Protein AF-A0A8S4QXW1-F1 (afdb_monomer_lite)

Organism: NCBI:txid348720

Secondary structure (DSSP, 8-state):
-PPPPPHHHHHHHHHHHHHHHHHH--TTHHHHHHHHHHHHHHHHHHHHHHHHS-TTS-HHHHHTT-

Radius of gyration: 16.5 Å; chains: 1; bounding box: 42×25×37 Å

Sequence (66 aa):
TLAPWGPVARALFKELSNRVIESTGDPRAGSYLGQRLSLAIQRGNAASILGTVPRCGGFEDVLDFI

Structure (mmCIF, N/CA/C/O backbone):
data_AF-A0A8S4QXW1-F1
#
_entry.id   AF-A0A8S4QXW1-F1
#
loop_
_atom_site.group_PDB
_atom_site.id
_atom_site.type_symbo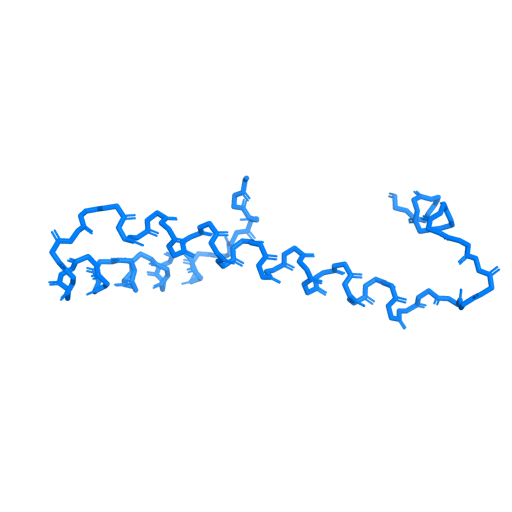l
_atom_site.label_atom_id
_atom_site.label_alt_id
_atom_site.label_comp_id
_atom_site.label_asym_id
_atom_site.label_entity_id
_atom_site.label_seq_id
_atom_site.pdbx_PDB_ins_code
_atom_site.Cartn_x
_atom_site.Cartn_y
_atom_site.Cartn_z
_atom_site.occupancy
_atom_site.B_iso_or_equiv
_atom_site.auth_seq_id
_atom_site.auth_comp_id
_atom_site.auth_asym_id
_atom_site.auth_atom_id
_atom_site.pdbx_PDB_model_num
ATOM 1 N N . THR A 1 1 ? 7.797 -6.031 4.098 1.00 51.19 1 THR A N 1
ATOM 2 C CA . THR A 1 1 ? 7.997 -4.571 4.224 1.00 51.19 1 THR A CA 1
ATOM 3 C C . THR A 1 1 ? 7.016 -3.868 3.304 1.00 51.19 1 THR A C 1
ATOM 5 O O . THR A 1 1 ? 6.834 -4.318 2.180 1.00 51.19 1 THR A O 1
ATOM 8 N N . LEU A 1 2 ? 6.311 -2.836 3.782 1.00 62.34 2 LEU A N 1
ATOM 9 C CA . LEU A 1 2 ? 5.562 -1.947 2.885 1.00 62.34 2 LEU A CA 1
ATOM 10 C C . LEU A 1 2 ? 6.602 -1.077 2.157 1.00 62.34 2 LEU A C 1
ATOM 12 O O . LEU A 1 2 ? 7.557 -0.631 2.793 1.00 62.34 2 LEU A O 1
ATOM 16 N N . ALA A 1 3 ? 6.453 -0.859 0.849 1.00 64.62 3 ALA A N 1
ATOM 17 C CA . ALA A 1 3 ? 7.286 0.101 0.114 1.00 64.62 3 ALA A CA 1
ATOM 18 C C . ALA A 1 3 ? 7.218 1.507 0.772 1.00 64.62 3 ALA A C 1
ATOM 20 O O . ALA A 1 3 ? 6.301 1.763 1.556 1.00 64.62 3 ALA A O 1
ATOM 21 N N . PRO A 1 4 ? 8.133 2.450 0.489 1.00 76.38 4 PRO A N 1
ATOM 22 C CA . PRO A 1 4 ? 7.972 3.825 0.956 1.00 76.38 4 PRO A CA 1
ATOM 23 C C . PRO A 1 4 ? 6.799 4.493 0.224 1.00 76.38 4 PRO A C 1
ATOM 25 O O . PRO A 1 4 ? 6.797 4.615 -0.997 1.00 76.38 4 PRO A O 1
ATOM 28 N N . TRP A 1 5 ? 5.755 4.876 0.964 1.00 86.81 5 TRP A N 1
ATOM 29 C CA . TRP A 1 5 ? 4.550 5.504 0.401 1.00 86.81 5 TRP A CA 1
ATOM 30 C C . TRP A 1 5 ? 4.593 7.007 0.655 1.00 86.81 5 TRP A C 1
ATOM 32 O O . TRP A 1 5 ? 5.001 7.441 1.731 1.00 86.81 5 TRP A O 1
ATOM 42 N N . GLY A 1 6 ? 4.124 7.810 -0.298 1.00 92.38 6 GLY A N 1
ATOM 43 C CA . GLY A 1 6 ? 3.925 9.243 -0.076 1.00 92.38 6 GLY A CA 1
ATOM 44 C C . GLY A 1 6 ? 2.853 9.526 0.994 1.00 92.38 6 GLY A C 1
ATOM 45 O O . GLY A 1 6 ? 2.035 8.653 1.299 1.00 92.38 6 GLY A O 1
ATOM 46 N N . PRO A 1 7 ? 2.809 10.743 1.566 1.00 94.25 7 PRO A N 1
ATOM 47 C CA . PRO A 1 7 ? 1.837 11.106 2.603 1.00 94.25 7 PRO A CA 1
ATOM 48 C C . PRO A 1 7 ? 0.380 10.914 2.156 1.00 94.25 7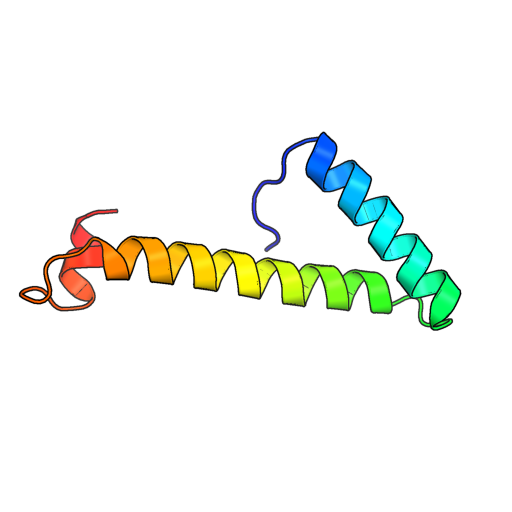 PRO A C 1
ATOM 50 O O . PRO A 1 7 ? -0.418 10.378 2.921 1.00 94.25 7 PRO A O 1
ATOM 53 N N . VAL A 1 8 ? 0.058 11.253 0.904 1.00 95.56 8 VAL A N 1
ATOM 54 C CA . VAL A 1 8 ? -1.283 11.065 0.325 1.00 95.56 8 VAL A CA 1
ATOM 55 C C . VAL A 1 8 ? -1.646 9.581 0.222 1.00 95.56 8 VAL A C 1
ATOM 57 O O . VAL A 1 8 ? -2.720 9.173 0.652 1.00 95.56 8 VAL A O 1
ATOM 60 N N . ALA A 1 9 ? -0.725 8.750 -0.272 1.00 92.88 9 ALA A N 1
ATOM 61 C CA . ALA A 1 9 ? -0.940 7.309 -0.385 1.00 92.88 9 ALA A CA 1
ATOM 62 C C . ALA A 1 9 ? -1.137 6.648 0.988 1.00 92.88 9 ALA A C 1
ATOM 64 O O . ALA A 1 9 ? -1.984 5.769 1.134 1.00 92.88 9 ALA A O 1
ATOM 65 N N . ARG A 1 10 ? -0.405 7.099 2.016 1.00 93.38 10 ARG A N 1
ATOM 66 C CA . ARG A 1 10 ? -0.596 6.633 3.400 1.00 93.38 10 ARG A CA 1
ATOM 67 C C . ARG A 1 10 ? -1.965 7.017 3.961 1.00 93.38 10 ARG A C 1
ATOM 69 O O . ARG A 1 10 ? -2.591 6.191 4.620 1.00 93.38 10 ARG A O 1
ATOM 76 N N . ALA A 1 11 ? -2.424 8.243 3.706 1.00 96.25 11 ALA A N 1
ATOM 77 C CA . ALA A 1 11 ? -3.743 8.695 4.145 1.00 96.25 11 ALA A CA 1
ATOM 78 C C . ALA A 1 11 ? -4.858 7.864 3.493 1.00 96.25 11 ALA A C 1
ATOM 80 O O . ALA A 1 11 ? -5.707 7.319 4.198 1.00 96.25 11 ALA A O 1
ATOM 81 N N . LEU A 1 12 ? -4.782 7.676 2.173 1.00 96.19 12 LEU A N 1
ATOM 82 C CA . LEU A 1 12 ? -5.723 6.846 1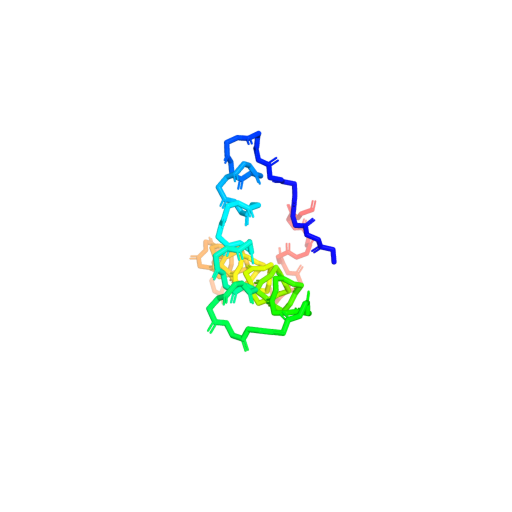.423 1.00 96.19 12 LEU A CA 1
ATOM 83 C C . LEU A 1 12 ? -5.727 5.393 1.917 1.00 96.19 12 LEU A C 1
ATOM 85 O O . LEU A 1 12 ? -6.786 4.808 2.126 1.00 96.19 12 LEU A O 1
ATOM 89 N N . PHE A 1 13 ? -4.547 4.810 2.144 1.00 95.56 13 PHE A N 1
ATOM 90 C CA . PHE A 1 13 ? -4.435 3.449 2.667 1.00 95.56 13 PHE A CA 1
ATOM 91 C C . PHE A 1 13 ? -5.138 3.283 4.005 1.00 95.56 13 PHE A C 1
ATOM 93 O O . PHE A 1 13 ? -5.84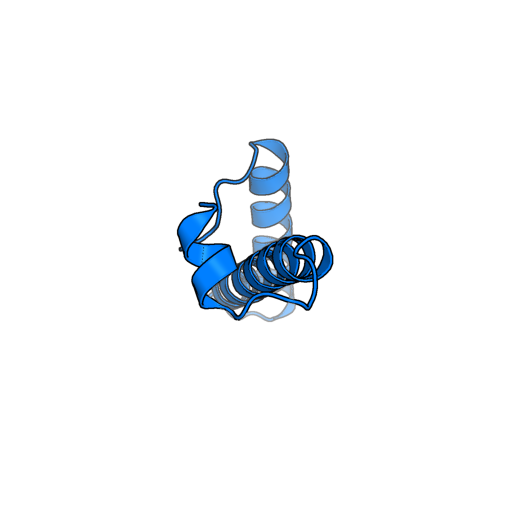9 2.304 4.211 1.00 95.56 13 PHE A O 1
ATOM 100 N N . LYS A 1 14 ? -4.932 4.239 4.915 1.00 95.81 14 LYS A N 1
ATOM 101 C CA . LYS A 1 14 ? -5.540 4.213 6.242 1.00 95.81 14 LYS A CA 1
ATOM 102 C C . LYS A 1 14 ? -7.063 4.253 6.141 1.00 95.81 14 LYS A C 1
ATOM 104 O O . LYS A 1 14 ? -7.729 3.476 6.817 1.00 95.81 14 LYS A O 1
ATOM 109 N N . GLU A 1 15 ? -7.603 5.109 5.278 1.00 98.06 15 GLU A N 1
ATOM 110 C CA . GLU A 1 15 ? -9.046 5.187 5.052 1.00 98.06 15 GLU A CA 1
ATOM 111 C C . GLU A 1 15 ? -9.608 3.871 4.493 1.00 98.06 15 GLU A C 1
ATOM 113 O O . GLU A 1 15 ? -10.576 3.335 5.030 1.00 98.06 15 GLU A O 1
ATOM 118 N N . LEU A 1 16 ? -8.968 3.304 3.465 1.00 97.19 16 LEU A N 1
ATOM 119 C CA . LEU A 1 16 ? -9.375 2.021 2.883 1.00 97.19 16 LEU A CA 1
ATOM 120 C C . LEU A 1 16 ? -9.282 0.876 3.895 1.00 97.19 16 LEU A C 1
ATOM 122 O O . LEU A 1 16 ? -10.200 0.068 3.996 1.00 97.19 16 LEU A O 1
ATOM 126 N N . SER A 1 17 ? -8.195 0.825 4.665 1.00 97.12 17 SER A N 1
ATOM 127 C CA . SER A 1 17 ? -7.994 -0.157 5.729 1.00 97.12 17 SER A CA 1
ATOM 128 C C . SER A 1 17 ? -9.133 -0.106 6.746 1.00 97.12 17 SER A C 1
ATOM 130 O O . SER A 1 17 ? -9.681 -1.151 7.088 1.00 97.12 17 SER A O 1
ATOM 132 N N . ASN A 1 18 ? -9.522 1.091 7.191 1.00 98.25 18 ASN A N 1
ATOM 133 C CA . ASN A 1 18 ? -10.620 1.266 8.141 1.00 98.25 18 ASN A CA 1
ATOM 134 C C . ASN A 1 18 ? -11.959 0.817 7.547 1.00 98.25 18 ASN A C 1
ATOM 136 O O . ASN A 1 18 ? -12.649 0.011 8.163 1.00 98.25 18 ASN A O 1
ATOM 140 N N . ARG A 1 19 ? -12.286 1.253 6.323 1.00 98.19 19 ARG A N 1
ATOM 141 C CA . ARG A 1 19 ? -13.531 0.857 5.641 1.00 98.19 19 ARG A CA 1
ATOM 142 C C . ARG A 1 19 ? -13.631 -0.657 5.459 1.00 98.19 19 ARG A C 1
ATOM 144 O O . ARG A 1 19 ? -14.699 -1.233 5.639 1.00 98.19 19 ARG A O 1
ATOM 151 N N . VAL A 1 20 ? -12.521 -1.312 5.114 1.00 97.88 20 VAL A N 1
ATOM 152 C CA . VAL A 1 20 ? -12.491 -2.772 4.971 1.00 97.88 20 VAL A CA 1
ATOM 153 C C . VAL A 1 20 ? -12.744 -3.441 6.322 1.00 97.88 20 VAL A C 1
ATOM 155 O O . VAL A 1 20 ? -13.602 -4.315 6.380 1.00 97.88 20 VAL A O 1
ATOM 158 N N . ILE A 1 21 ? -12.075 -3.005 7.395 1.00 98.50 21 ILE A N 1
ATOM 159 C CA . ILE A 1 21 ? -12.290 -3.533 8.755 1.00 98.50 21 ILE A CA 1
ATOM 160 C C . ILE A 1 21 ? -13.752 -3.359 9.192 1.00 98.50 21 ILE A C 1
ATOM 162 O O . ILE A 1 21 ? -14.354 -4.306 9.690 1.00 98.50 21 ILE A O 1
ATOM 166 N N . GLU A 1 22 ? -14.339 -2.182 8.972 1.00 98.44 22 GLU A N 1
ATOM 167 C CA . GLU A 1 22 ? -15.744 -1.899 9.297 1.00 98.44 22 GLU A CA 1
ATOM 168 C C . GLU A 1 22 ? -16.709 -2.789 8.504 1.00 98.44 22 GLU A C 1
ATOM 170 O O . GLU A 1 22 ? -17.678 -3.299 9.060 1.00 98.44 22 GLU A O 1
ATOM 175 N N . SER A 1 23 ? -16.432 -3.013 7.216 1.00 98.19 23 SER A N 1
ATOM 176 C CA . SER A 1 23 ? -17.293 -3.822 6.346 1.00 98.19 23 SER A CA 1
ATOM 177 C C . SER A 1 23 ? -17.228 -5.325 6.632 1.00 98.19 23 SER A C 1
ATOM 179 O O . SER A 1 23 ? -18.222 -6.023 6.446 1.00 98.19 23 SER A O 1
ATOM 181 N N . THR A 1 24 ? -16.070 -5.839 7.058 1.00 97.50 24 THR A N 1
ATOM 182 C CA . THR A 1 24 ? -15.867 -7.275 7.300 1.00 97.50 24 THR A CA 1
ATOM 183 C C . THR A 1 24 ? -16.044 -7.663 8.765 1.00 97.50 24 THR A C 1
ATOM 185 O O . THR A 1 24 ? -16.258 -8.838 9.054 1.00 97.50 24 THR A O 1
ATOM 188 N N . GLY A 1 25 ? -15.907 -6.709 9.691 1.00 97.62 25 GLY A N 1
ATOM 189 C CA . GLY A 1 25 ? -15.819 -6.960 11.130 1.00 97.62 25 GLY A CA 1
ATOM 190 C C . GLY A 1 25 ? -14.492 -7.587 11.581 1.00 97.62 25 GLY A C 1
ATOM 191 O O . GLY A 1 25 ? -14.320 -7.849 12.771 1.00 97.62 25 GLY A O 1
ATOM 192 N N . ASP A 1 26 ? -13.544 -7.831 10.668 1.00 97.50 26 ASP A N 1
ATOM 193 C CA . ASP A 1 26 ? -12.245 -8.426 10.990 1.00 97.50 26 ASP A CA 1
ATOM 194 C C . ASP A 1 26 ? -11.175 -7.333 11.178 1.00 97.50 26 ASP A C 1
ATOM 196 O O . ASP A 1 26 ? -10.768 -6.697 10.197 1.00 97.50 26 ASP A O 1
ATOM 200 N N . PRO A 1 27 ? -10.627 -7.148 12.397 1.00 95.75 27 PRO A N 1
ATOM 201 C CA . PRO A 1 27 ? -9.585 -6.154 12.657 1.00 95.75 27 PRO A CA 1
ATOM 202 C C . PRO A 1 27 ? -8.279 -6.411 11.887 1.00 95.75 27 PRO A C 1
ATOM 204 O O . PRO A 1 27 ? -7.454 -5.505 11.752 1.00 95.75 27 PRO A O 1
ATOM 207 N N . ARG A 1 28 ? -8.058 -7.625 11.363 1.00 97.19 28 ARG A N 1
ATOM 208 C CA . ARG A 1 28 ? -6.854 -7.985 10.593 1.00 97.19 28 ARG A CA 1
ATOM 209 C C . ARG A 1 28 ? -6.976 -7.657 9.109 1.00 97.19 28 ARG A C 1
ATOM 211 O O . ARG A 1 28 ? -5.952 -7.613 8.420 1.00 97.19 28 ARG A O 1
ATOM 218 N N . ALA A 1 29 ? -8.182 -7.391 8.611 1.00 97.25 29 ALA A N 1
ATOM 219 C CA . ALA A 1 29 ? -8.446 -7.213 7.185 1.00 97.25 29 ALA A CA 1
ATOM 220 C C . ALA A 1 29 ? -7.609 -6.083 6.553 1.00 97.25 29 ALA A C 1
ATOM 222 O O . ALA A 1 29 ? -7.084 -6.238 5.447 1.00 97.25 29 ALA A O 1
ATOM 223 N N . GLY A 1 30 ? -7.380 -4.994 7.291 1.00 96.38 30 GLY A N 1
ATOM 224 C CA . GLY A 1 30 ? -6.490 -3.906 6.876 1.00 96.38 30 GLY A CA 1
ATOM 225 C C . GLY A 1 30 ? -5.027 -4.329 6.681 1.00 96.38 30 GLY A C 1
ATOM 226 O O . GLY A 1 30 ? -4.374 -3.933 5.713 1.00 96.38 30 GLY A O 1
ATOM 227 N N . SER A 1 31 ? -4.516 -5.202 7.555 1.00 94.81 31 SER A N 1
ATOM 228 C CA . SER A 1 31 ? -3.159 -5.754 7.440 1.00 94.81 31 SER A CA 1
ATOM 229 C C . SER A 1 31 ? -3.025 -6.645 6.204 1.00 94.81 31 SER A C 1
ATOM 231 O O . SER A 1 31 ? -2.079 -6.493 5.426 1.00 94.81 31 SER A O 1
ATOM 233 N N . TYR A 1 32 ? -4.011 -7.515 5.959 1.00 95.69 32 TYR A N 1
ATOM 234 C CA . TYR A 1 32 ? -4.038 -8.357 4.760 1.00 95.69 32 TYR A CA 1
ATOM 235 C C . TYR A 1 32 ? -4.081 -7.527 3.471 1.00 95.69 32 TYR A C 1
ATOM 237 O O . TYR A 1 32 ? -3.374 -7.847 2.510 1.00 95.69 32 TYR A O 1
ATOM 245 N N . LEU A 1 33 ? -4.841 -6.426 3.453 1.00 94.94 33 LEU A N 1
ATOM 246 C CA . LEU A 1 33 ? -4.847 -5.482 2.334 1.00 94.94 33 LEU A CA 1
ATOM 247 C C . LEU A 1 33 ? -3.448 -4.898 2.085 1.00 94.94 33 LEU A C 1
ATOM 249 O O . LEU A 1 33 ? -2.964 -4.928 0.951 1.00 94.94 33 LEU A O 1
ATOM 253 N N . GLY A 1 34 ? -2.776 -4.416 3.134 1.00 94.00 34 GLY A N 1
ATOM 254 C CA . GLY A 1 34 ? -1.427 -3.849 3.029 1.00 94.00 34 GLY A CA 1
ATOM 255 C C . GLY A 1 34 ? -0.390 -4.844 2.506 1.00 94.00 34 GLY A C 1
ATOM 256 O O . GLY A 1 34 ? 0.435 -4.498 1.653 1.00 94.00 34 GLY A O 1
ATOM 257 N N . GLN A 1 35 ? -0.463 -6.097 2.961 1.00 94.25 35 GLN A N 1
ATOM 258 C CA . GLN A 1 35 ? 0.404 -7.177 2.484 1.00 94.25 35 GLN A CA 1
ATOM 259 C C . GLN A 1 35 ? 0.190 -7.453 0.990 1.00 94.25 35 GLN A C 1
ATOM 261 O O . GLN A 1 35 ? 1.155 -7.470 0.222 1.00 94.25 35 GLN A O 1
ATOM 266 N N . ARG A 1 36 ? -1.068 -7.609 0.554 1.00 94.38 36 ARG A N 1
ATOM 267 C CA . ARG A 1 36 ? -1.402 -7.879 -0.855 1.00 94.38 36 ARG A CA 1
ATOM 268 C C . ARG A 1 36 ? -0.997 -6.732 -1.772 1.00 94.38 36 ARG A C 1
ATOM 270 O O . ARG A 1 36 ? -0.402 -6.976 -2.820 1.00 94.38 36 ARG A O 1
ATOM 277 N N . LEU A 1 37 ? -1.270 -5.495 -1.363 1.00 93.06 37 LEU A N 1
ATOM 278 C CA . LEU A 1 37 ? -0.887 -4.308 -2.122 1.00 93.06 37 LEU A CA 1
ATOM 279 C C . LEU A 1 37 ? 0.639 -4.195 -2.249 1.00 93.06 37 LEU A C 1
ATOM 281 O O . LEU A 1 37 ? 1.152 -3.933 -3.334 1.00 93.06 37 LEU A O 1
ATOM 285 N N . SER A 1 38 ? 1.382 -4.494 -1.184 1.00 90.94 38 SER A N 1
ATOM 286 C CA . SER A 1 38 ? 2.850 -4.480 -1.234 1.00 90.94 38 SER A CA 1
ATOM 287 C C . SER A 1 38 ? 3.424 -5.517 -2.187 1.00 90.94 38 SER A C 1
ATOM 289 O O . SER A 1 38 ? 4.398 -5.226 -2.880 1.00 90.94 38 SER A O 1
ATOM 291 N N . LEU A 1 39 ? 2.844 -6.719 -2.240 1.00 91.38 39 LEU A N 1
ATOM 292 C CA . LEU A 1 39 ? 3.258 -7.738 -3.205 1.00 91.38 39 LEU A CA 1
ATOM 293 C C . LEU A 1 39 ? 2.928 -7.317 -4.638 1.00 91.38 39 LEU A C 1
ATOM 295 O O . LEU A 1 39 ? 3.753 -7.508 -5.527 1.00 91.38 39 LEU A O 1
ATOM 299 N N . ALA A 1 40 ? 1.758 -6.718 -4.870 1.00 92.50 40 ALA A N 1
ATOM 300 C CA . ALA A 1 40 ? 1.387 -6.213 -6.190 1.00 92.50 40 ALA A CA 1
ATOM 301 C C .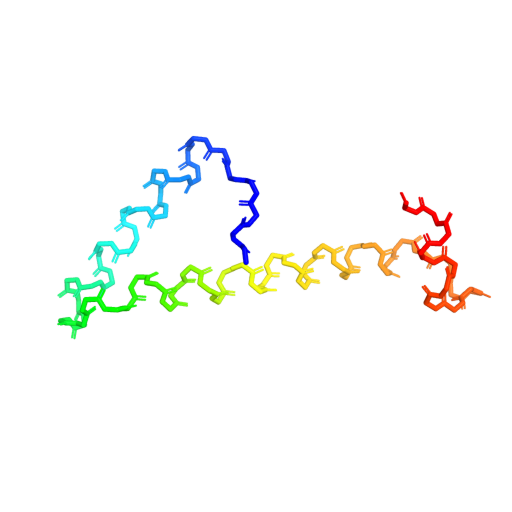 ALA A 1 40 ? 2.360 -5.126 -6.678 1.00 92.50 40 ALA A C 1
ATOM 303 O O . ALA A 1 40 ? 2.816 -5.195 -7.817 1.00 92.50 40 ALA A O 1
ATOM 304 N N . ILE A 1 41 ? 2.748 -4.190 -5.803 1.00 89.69 41 ILE A N 1
ATOM 305 C CA . ILE A 1 41 ? 3.745 -3.151 -6.107 1.00 89.69 41 ILE A CA 1
ATOM 306 C C . ILE A 1 41 ? 5.101 -3.775 -6.443 1.00 89.69 41 ILE A C 1
ATOM 308 O O . ILE A 1 41 ? 5.676 -3.464 -7.479 1.00 89.69 41 ILE A O 1
ATOM 312 N N . GLN A 1 42 ? 5.602 -4.689 -5.606 1.00 89.12 42 GLN A N 1
ATOM 313 C CA . GLN A 1 42 ? 6.885 -5.357 -5.858 1.00 89.12 42 GLN A CA 1
ATOM 314 C C . GLN A 1 42 ? 6.887 -6.112 -7.193 1.00 89.12 42 GLN A C 1
ATOM 316 O O . GLN A 1 42 ? 7.850 -6.021 -7.949 1.00 89.12 42 GLN A O 1
ATOM 321 N N . ARG A 1 43 ? 5.790 -6.806 -7.521 1.00 90.31 43 ARG A N 1
ATOM 322 C CA . ARG A 1 43 ? 5.630 -7.501 -8.808 1.00 90.31 43 ARG A CA 1
ATOM 323 C C . ARG A 1 43 ? 5.576 -6.529 -9.981 1.00 90.31 43 ARG A C 1
ATOM 325 O O . ARG A 1 43 ? 6.189 -6.807 -11.004 1.00 90.31 43 ARG A O 1
ATOM 332 N N . GLY A 1 44 ? 4.880 -5.403 -9.830 1.00 89.56 44 GLY A N 1
ATOM 333 C CA . GLY A 1 44 ? 4.851 -4.335 -10.830 1.00 89.56 44 GLY A CA 1
ATOM 334 C C . GLY A 1 44 ? 6.242 -3.763 -11.089 1.00 89.56 44 GLY A C 1
ATOM 335 O O . GLY A 1 44 ? 6.661 -3.686 -12.237 1.00 89.56 44 GLY A O 1
ATOM 336 N N . ASN A 1 45 ? 6.995 -3.462 -10.030 1.00 88.94 45 ASN A N 1
ATOM 337 C CA . ASN A 1 45 ? 8.367 -2.966 -10.143 1.00 88.94 45 ASN A CA 1
ATOM 338 C C . ASN A 1 45 ? 9.281 -3.980 -10.848 1.00 88.94 45 ASN A C 1
ATOM 340 O O . ASN A 1 45 ? 9.999 -3.611 -11.772 1.00 88.94 45 ASN A O 1
ATOM 344 N N . ALA A 1 46 ? 9.213 -5.259 -10.463 1.00 87.62 46 ALA A N 1
ATOM 345 C CA . ALA A 1 46 ? 9.981 -6.318 -11.115 1.00 87.62 46 ALA A CA 1
ATOM 346 C C . ALA A 1 46 ? 9.608 -6.468 -12.599 1.00 87.62 46 ALA A C 1
ATOM 348 O O . ALA A 1 46 ? 10.492 -6.573 -13.442 1.00 87.62 46 ALA A O 1
ATOM 349 N N . ALA A 1 47 ? 8.314 -6.432 -12.934 1.00 87.69 47 ALA A N 1
ATOM 350 C CA . ALA A 1 47 ? 7.851 -6.507 -14.318 1.00 87.69 47 ALA A CA 1
ATOM 351 C C . ALA A 1 47 ? 8.319 -5.305 -15.155 1.00 87.69 47 ALA A C 1
ATOM 353 O O . ALA A 1 47 ? 8.719 -5.496 -16.300 1.00 87.69 47 ALA A O 1
ATOM 354 N N . SER A 1 48 ? 8.315 -4.094 -14.589 1.00 88.31 48 SER A N 1
ATOM 355 C CA . SER A 1 48 ? 8.849 -2.898 -15.250 1.00 88.31 48 SER A CA 1
ATOM 356 C C . SER A 1 48 ? 10.338 -3.042 -15.559 1.00 88.31 48 SER A C 1
ATOM 358 O O . SER A 1 48 ? 10.742 -2.791 -16.689 1.00 88.31 48 SER A O 1
ATOM 360 N N . ILE A 1 49 ? 11.139 -3.505 -14.593 1.00 85.88 49 ILE A N 1
ATOM 361 C CA . ILE A 1 49 ? 12.579 -3.732 -14.788 1.00 85.88 49 ILE A CA 1
ATOM 362 C C . ILE A 1 49 ? 12.804 -4.806 -15.860 1.00 85.88 49 ILE A C 1
ATOM 364 O O . ILE A 1 49 ? 13.436 -4.537 -16.880 1.00 85.88 49 ILE A O 1
ATOM 368 N N . LEU A 1 50 ? 12.210 -5.991 -15.690 1.00 82.62 50 LEU A N 1
ATOM 369 C CA . LEU A 1 50 ? 12.348 -7.110 -16.630 1.00 82.62 50 LEU A CA 1
ATOM 370 C C . LEU A 1 50 ? 11.842 -6.777 -18.040 1.00 82.62 50 LEU A C 1
ATOM 372 O O . LEU A 1 50 ? 12.362 -7.304 -19.018 1.00 82.62 50 LEU A O 1
ATOM 376 N N . GLY A 1 51 ? 10.836 -5.909 -18.160 1.00 82.69 51 GLY A N 1
ATOM 377 C CA . GLY A 1 51 ? 10.321 -5.441 -19.447 1.00 82.69 51 GLY A CA 1
ATOM 378 C C . GLY A 1 51 ? 11.259 -4.476 -20.177 1.00 82.69 51 GLY A C 1
ATOM 379 O O . GLY A 1 51 ? 11.139 -4.328 -21.391 1.00 82.69 51 GLY A O 1
ATOM 380 N N . THR A 1 52 ? 12.184 -3.835 -19.458 1.00 80.81 52 THR A N 1
ATOM 381 C CA . THR A 1 52 ? 13.171 -2.894 -20.020 1.00 80.81 52 THR A CA 1
ATOM 382 C C . THR A 1 52 ? 14.539 -3.515 -20.291 1.00 80.81 52 THR A C 1
ATOM 384 O O . THR A 1 52 ? 15.329 -2.937 -21.035 1.00 80.81 52 THR A O 1
ATOM 387 N N . VAL A 1 53 ? 14.821 -4.693 -19.731 1.00 70.12 53 VAL A N 1
ATOM 388 C CA . VAL A 1 53 ? 16.101 -5.385 -19.912 1.00 70.12 53 VAL A CA 1
ATOM 389 C C . VAL A 1 53 ? 16.100 -6.108 -21.270 1.00 70.12 53 VAL A C 1
ATOM 391 O O . VAL A 1 53 ? 15.149 -6.837 -21.577 1.00 70.12 53 VAL A O 1
ATOM 394 N N . PRO A 1 54 ? 17.134 -5.933 -22.119 1.00 65.50 54 PRO A N 1
ATOM 395 C CA . PRO A 1 54 ? 17.262 -6.689 -23.358 1.00 65.50 54 PRO A CA 1
ATOM 396 C C . PRO A 1 54 ? 17.240 -8.189 -23.053 1.00 65.50 54 PRO A C 1
ATOM 398 O O . PRO A 1 54 ? 18.005 -8.663 -22.221 1.00 65.50 54 PRO A O 1
ATOM 401 N N . ARG A 1 55 ? 16.420 -8.964 -23.774 1.00 63.03 55 ARG A N 1
ATOM 402 C CA . ARG A 1 55 ? 16.279 -10.429 -23.594 1.00 63.03 55 ARG A CA 1
ATOM 403 C C . ARG A 1 55 ? 17.570 -11.246 -23.800 1.00 63.03 55 ARG A C 1
ATOM 405 O O . ARG A 1 55 ? 17.515 -12.469 -23.782 1.00 63.03 55 ARG A O 1
ATOM 412 N N . CYS A 1 56 ? 18.699 -10.588 -24.054 1.00 55.44 56 CYS A N 1
ATOM 413 C CA . CYS A 1 56 ? 19.994 -11.215 -24.281 1.00 55.44 56 CYS A CA 1
ATOM 414 C C . CYS A 1 56 ? 20.773 -11.486 -22.980 1.00 55.44 56 CYS A C 1
ATOM 416 O O . CYS A 1 56 ? 21.774 -12.193 -23.038 1.00 55.44 56 CYS A O 1
ATOM 418 N N . GLY A 1 57 ? 20.318 -10.958 -21.840 1.00 59.25 57 GLY A N 1
ATOM 419 C CA . GLY A 1 57 ? 20.904 -11.205 -20.525 1.00 59.25 57 GLY A CA 1
ATOM 420 C C . GLY A 1 57 ? 19.981 -12.016 -19.613 1.00 59.25 57 GLY A C 1
ATOM 421 O O . GLY A 1 57 ? 18.756 -11.878 -19.675 1.00 59.25 57 GLY A O 1
ATOM 422 N N . GLY A 1 58 ? 20.553 -12.897 -18.797 1.00 60.34 58 GLY A N 1
ATOM 423 C CA . GLY A 1 58 ? 19.829 -13.631 -17.763 1.00 60.34 58 GLY A CA 1
ATOM 424 C C . GLY A 1 58 ? 19.372 -12.711 -16.626 1.00 60.34 58 GLY A C 1
ATOM 425 O O . GLY A 1 58 ? 19.599 -11.507 -16.625 1.00 60.34 58 GLY A O 1
ATOM 426 N N . PHE A 1 59 ? 18.736 -13.284 -15.602 1.00 60.94 59 PHE A N 1
ATOM 427 C CA . PHE A 1 59 ? 18.352 -12.533 -14.396 1.00 60.94 59 PHE A CA 1
ATOM 428 C C . PHE A 1 59 ? 19.563 -11.898 -13.678 1.00 60.94 59 PHE A C 1
ATOM 430 O O . PHE A 1 59 ? 19.393 -10.943 -12.927 1.00 60.94 59 PHE A O 1
ATOM 437 N N . GLU A 1 60 ? 20.768 -12.424 -13.916 1.00 63.56 60 GLU A N 1
ATOM 438 C CA . GLU A 1 60 ? 22.033 -11.930 -13.360 1.00 63.56 60 GLU A CA 1
ATOM 439 C C . GLU A 1 60 ? 22.405 -10.547 -13.911 1.00 63.56 60 GLU A C 1
ATOM 441 O O . GLU A 1 60 ? 22.792 -9.679 -13.137 1.00 63.56 60 GLU A O 1
ATOM 446 N N . ASP A 1 61 ? 22.132 -10.269 -15.190 1.00 61.25 61 ASP A N 1
ATOM 447 C CA . ASP A 1 61 ? 22.377 -8.951 -15.798 1.00 61.25 61 ASP A CA 1
ATOM 448 C C . ASP A 1 61 ? 21.475 -7.849 -15.212 1.00 61.25 61 ASP A C 1
ATOM 450 O O . ASP A 1 61 ? 21.794 -6.663 -15.266 1.00 61.25 61 ASP A O 1
ATOM 454 N N . VAL A 1 62 ? 20.332 -8.232 -14.630 1.00 62.62 62 VAL A N 1
ATOM 455 C CA . VAL A 1 62 ? 19.451 -7.308 -13.900 1.00 62.62 62 VAL A CA 1
ATOM 456 C C . VAL A 1 62 ? 20.041 -6.948 -12.541 1.00 62.62 62 VAL A C 1
ATOM 458 O O . VAL A 1 62 ? 19.915 -5.805 -12.113 1.00 62.62 62 VAL A O 1
ATOM 461 N N . LEU A 1 63 ? 20.663 -7.914 -11.861 1.00 62.91 63 LEU A N 1
ATOM 462 C CA . LEU A 1 63 ? 21.339 -7.699 -10.581 1.00 62.91 63 LEU A CA 1
ATOM 463 C C . LEU A 1 63 ? 22.617 -6.875 -10.752 1.00 62.91 63 LEU A C 1
ATOM 465 O O . LEU A 1 63 ? 22.882 -6.034 -9.905 1.00 62.91 63 LEU A O 1
ATOM 469 N N . ASP A 1 64 ? 23.344 -7.049 -11.856 1.00 64.19 64 ASP A N 1
ATOM 470 C CA . ASP A 1 64 ? 24.533 -6.243 -12.170 1.00 64.19 64 ASP A CA 1
ATOM 471 C C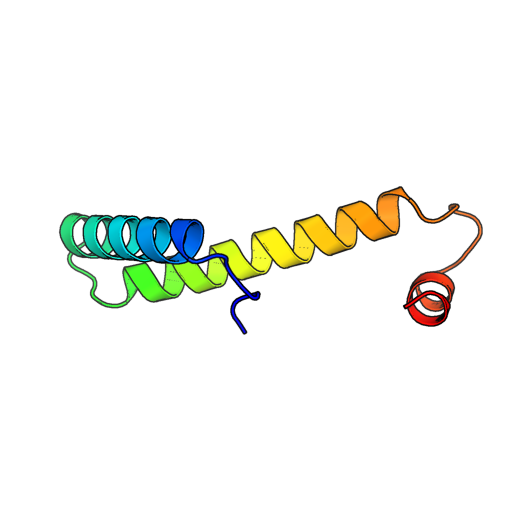 . ASP A 1 64 ? 24.207 -4.777 -12.529 1.00 64.19 64 ASP A C 1
ATOM 473 O O . ASP A 1 64 ? 25.094 -3.923 -12.532 1.00 64.19 64 ASP A O 1
ATOM 477 N N . PHE A 1 65 ? 22.941 -4.459 -12.828 1.00 61.69 65 PHE A N 1
ATOM 478 C CA . PHE A 1 65 ? 22.492 -3.104 -13.175 1.00 61.69 65 PHE A CA 1
ATOM 479 C C . PHE A 1 65 ? 21.996 -2.271 -11.973 1.00 61.69 65 PHE A C 1
ATOM 481 O O . PHE A 1 65 ? 21.875 -1.049 -12.098 1.00 61.69 65 PHE A O 1
ATOM 488 N N . ILE A 1 66 ? 21.672 -2.899 -10.836 1.00 60.16 66 ILE A N 1
ATOM 489 C CA . ILE A 1 66 ? 21.037 -2.265 -9.659 1.00 60.16 66 ILE A CA 1
ATOM 490 C C . ILE A 1 66 ? 22.047 -2.125 -8.520 1.00 60.16 66 ILE A C 1
ATOM 492 O O . ILE A 1 66 ? 22.082 -1.028 -7.915 1.00 60.16 66 ILE A O 1
#

pLDDT: mean 84.92, std 14.5, range [51.19, 98.5]

Foldseek 3Di:
DQDDDDPVRVVVLVVVLVVQCVVPVPNCRSVVVRVVVRVVVVVVVVCVLVVPDPPPDDVVVSVVVD